Protein AF-A0A522QAK2-F1 (afdb_monomer)

pLDDT: mean 89.31, std 14.3, range [35.91, 98.06]

Foldseek 3Di:
DPADWDDDPNDIDGQDKDFDDDPNHGPDIDPPCPPVVCVVVVVVVVCVVPVPPPPDD

Mean predicted aligned error: 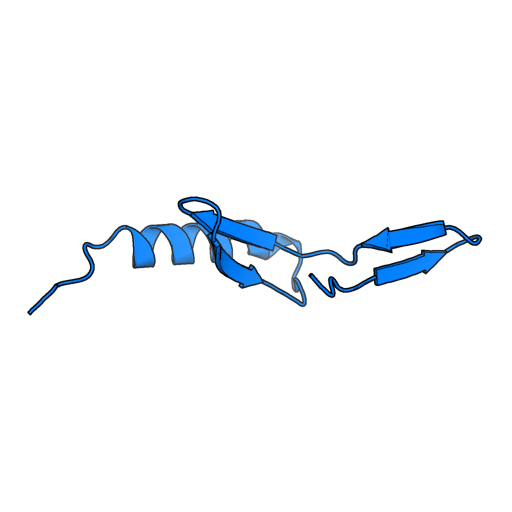5.38 Å

Solvent-accessible surface area (backbone atoms only — not comparable to full-atom values): 3846 Å² total; per-residue (Å²): 134,92,71,65,65,50,76,57,96,94,40,83,41,74,53,74,65,48,76,44,71,53,96,93,37,81,76,45,76,44,71,80,58,73,66,70,86,50,51,65,59,55,52,50,54,49,50,60,61,65,67,44,76,78,83,73,131

Structure (mmCIF, N/CA/C/O backbone):
data_AF-A0A522QAK2-F1
#
_entry.id   AF-A0A522QAK2-F1
#
loop_
_atom_site.group_PDB
_atom_site.id
_atom_site.type_symbol
_atom_site.label_atom_id
_atom_site.label_alt_id
_atom_site.label_comp_id
_atom_site.label_asym_id
_atom_site.label_entity_id
_atom_site.label_seq_id
_atom_site.pdbx_PDB_ins_code
_atom_site.Cartn_x
_atom_site.Cartn_y
_atom_site.Cartn_z
_atom_site.occupancy
_atom_site.B_iso_or_equiv
_atom_site.auth_seq_id
_atom_site.auth_comp_id
_atom_site.auth_asym_id
_atom_site.auth_atom_id
_atom_site.pdbx_PDB_model_num
ATOM 1 N N . LEU A 1 1 ? 7.654 11.770 2.472 1.00 82.81 1 LEU A N 1
ATOM 2 C CA . LEU A 1 1 ? 7.648 10.297 2.671 1.00 82.81 1 LEU A CA 1
ATOM 3 C C . LEU A 1 1 ? 8.487 9.668 1.566 1.00 82.81 1 LEU A C 1
ATOM 5 O O . LEU A 1 1 ? 8.421 10.167 0.454 1.00 82.81 1 LEU A O 1
ATOM 9 N N . ARG A 1 2 ? 9.276 8.626 1.851 1.00 88.62 2 ARG A N 1
ATOM 10 C CA . ARG A 1 2 ? 10.067 7.898 0.838 1.00 88.62 2 ARG A CA 1
ATOM 11 C C . ARG A 1 2 ? 9.276 6.673 0.371 1.00 88.62 2 ARG A C 1
ATOM 13 O O . ARG A 1 2 ? 9.503 5.573 0.863 1.00 88.62 2 ARG A O 1
ATOM 20 N N . LEU A 1 3 ? 8.252 6.900 -0.452 1.00 94.44 3 LEU A N 1
ATOM 21 C CA . LEU A 1 3 ? 7.365 5.830 -0.916 1.00 94.44 3 LEU A CA 1
ATOM 22 C C . LEU A 1 3 ? 8.064 4.960 -1.971 1.00 94.44 3 LEU A C 1
ATOM 24 O O . LEU A 1 3 ? 8.897 5.470 -2.716 1.00 94.44 3 LEU A O 1
ATOM 28 N N . PRO A 1 4 ? 7.749 3.656 -2.038 1.00 95.56 4 PRO A N 1
ATOM 29 C CA . PRO A 1 4 ? 8.352 2.759 -3.009 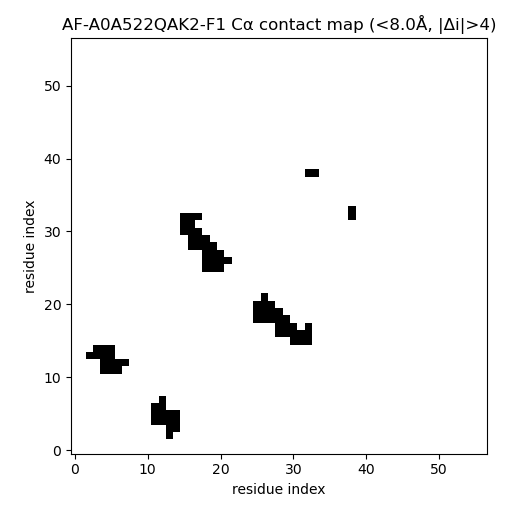1.00 95.56 4 PRO A CA 1
ATOM 30 C C . PRO A 1 4 ? 7.907 3.113 -4.432 1.00 95.56 4 PRO A C 1
ATOM 32 O O . PRO A 1 4 ? 6.719 3.039 -4.753 1.00 95.56 4 PRO A O 1
ATOM 35 N N . THR A 1 5 ? 8.873 3.438 -5.288 1.00 97.06 5 THR A N 1
ATOM 36 C CA . THR A 1 5 ? 8.665 3.735 -6.708 1.00 97.06 5 THR A CA 1
ATOM 37 C C . THR A 1 5 ? 9.398 2.746 -7.617 1.00 97.06 5 THR A C 1
ATOM 39 O O . THR A 1 5 ? 10.208 1.927 -7.162 1.00 97.06 5 THR A O 1
ATOM 42 N N . PHE A 1 6 ? 9.048 2.757 -8.899 1.00 96.75 6 PHE A N 1
ATOM 43 C CA . PHE A 1 6 ? 9.753 2.083 -9.988 1.00 96.75 6 PHE A CA 1
ATOM 44 C C . PHE A 1 6 ? 9.606 2.901 -11.278 1.00 96.75 6 PHE A C 1
ATOM 46 O O . PHE A 1 6 ? 8.715 3.744 -11.370 1.00 96.75 6 PHE A O 1
ATOM 53 N N . THR A 1 7 ? 10.468 2.651 -12.264 1.00 98.06 7 THR A N 1
ATOM 54 C CA . THR A 1 7 ? 10.481 3.390 -13.534 1.00 98.06 7 THR A CA 1
ATOM 55 C C . THR A 1 7 ? 10.073 2.487 -14.693 1.00 98.06 7 THR A C 1
ATOM 57 O O . THR A 1 7 ? 10.589 1.376 -14.809 1.00 98.06 7 THR A O 1
ATOM 60 N N . VAL A 1 8 ? 9.182 2.974 -15.561 1.00 97.94 8 VAL A N 1
ATOM 61 C CA . VAL A 1 8 ? 8.831 2.366 -16.860 1.00 97.94 8 VAL A CA 1
ATOM 62 C C . VAL A 1 8 ? 8.724 3.489 -17.881 1.00 97.94 8 VAL A C 1
ATOM 64 O O . VAL A 1 8 ? 8.095 4.498 -17.585 1.00 97.94 8 VAL A O 1
ATOM 67 N N . ASP A 1 9 ? 9.360 3.345 -19.045 1.00 96.88 9 ASP A N 1
ATOM 68 C CA . ASP A 1 9 ? 9.341 4.345 -20.126 1.00 96.88 9 ASP A CA 1
ATOM 69 C C . ASP A 1 9 ? 9.620 5.783 -19.643 1.00 96.88 9 ASP A C 1
ATOM 71 O O . ASP A 1 9 ? 8.896 6.724 -19.952 1.00 96.88 9 ASP A O 1
ATOM 75 N N . ALA A 1 10 ? 10.670 5.941 -18.825 1.00 96.00 10 ALA A N 1
ATOM 76 C CA . ALA A 1 10 ? 11.071 7.201 -18.180 1.00 96.00 10 ALA A CA 1
ATOM 77 C C . ALA A 1 10 ? 10.029 7.840 -17.230 1.00 96.00 10 ALA A C 1
ATOM 79 O O . ALA A 1 10 ? 10.268 8.925 -16.702 1.00 96.00 10 ALA A O 1
ATOM 80 N N . MET A 1 11 ? 8.916 7.163 -16.942 1.00 97.81 11 MET A N 1
ATOM 81 C CA . MET A 1 11 ? 7.921 7.580 -15.955 1.00 97.81 11 MET A CA 1
ATOM 82 C C . MET A 1 11 ? 8.201 6.932 -14.597 1.00 97.81 11 MET A C 1
ATOM 84 O O . MET A 1 11 ? 8.375 5.717 -14.500 1.00 97.81 11 MET A O 1
ATOM 88 N N . GLU A 1 12 ? 8.211 7.737 -13.535 1.00 97.12 12 GLU A N 1
ATOM 89 C CA . GLU A 1 12 ? 8.268 7.248 -12.157 1.00 97.12 12 GLU A CA 1
ATOM 90 C C . GLU A 1 12 ? 6.854 6.944 -11.642 1.00 97.12 12 GLU A C 1
ATOM 92 O O . GLU A 1 12 ? 5.973 7.803 -11.629 1.00 97.12 12 GLU A O 1
ATOM 97 N N . LEU A 1 13 ? 6.642 5.704 -11.210 1.00 97.25 13 LEU A N 1
ATOM 98 C CA . LEU A 1 13 ? 5.365 5.189 -10.731 1.00 97.25 13 LEU A CA 1
ATOM 99 C C . LEU A 1 13 ? 5.497 4.652 -9.310 1.00 97.25 13 LEU A C 1
ATOM 101 O O . LE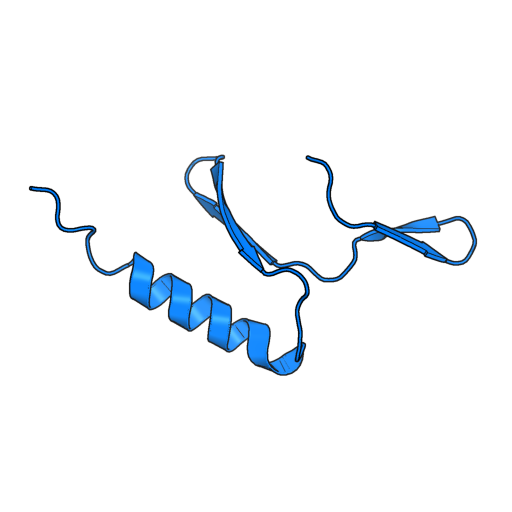U A 1 13 ? 6.534 4.113 -8.923 1.00 97.25 13 LEU A O 1
ATOM 105 N N . PHE A 1 14 ? 4.416 4.711 -8.534 1.00 96.25 14 PHE A N 1
ATOM 106 C CA . PHE A 1 14 ? 4.363 4.029 -7.244 1.00 96.25 14 PHE A CA 1
ATOM 107 C C . PHE A 1 14 ? 4.186 2.523 -7.421 1.00 96.25 14 PHE A C 1
ATOM 109 O O . PHE A 1 14 ? 3.346 2.061 -8.195 1.00 96.25 14 PHE A O 1
ATOM 116 N N . LYS A 1 15 ? 4.918 1.740 -6.626 1.00 94.38 15 LYS A N 1
ATOM 117 C CA . LYS A 1 15 ? 4.587 0.324 -6.435 1.00 94.38 15 LYS A CA 1
ATOM 118 C C . LYS A 1 15 ? 3.263 0.214 -5.675 1.00 94.38 15 LYS A C 1
ATOM 120 O O . LYS A 1 15 ? 2.910 1.099 -4.897 1.00 94.38 15 LYS A O 1
ATOM 125 N N . ARG A 1 16 ? 2.541 -0.898 -5.847 1.00 95.25 16 ARG A N 1
ATOM 126 C CA . ARG A 1 16 ? 1.292 -1.139 -5.109 1.00 95.25 16 ARG A CA 1
ATOM 127 C C . ARG A 1 16 ? 1.555 -1.121 -3.600 1.00 95.25 16 ARG A C 1
ATOM 129 O O . ARG A 1 16 ? 2.352 -1.909 -3.091 1.00 95.25 16 ARG A O 1
ATOM 136 N N . LEU A 1 17 ? 0.862 -0.228 -2.906 1.00 95.06 17 LEU A N 1
ATOM 137 C CA . LEU A 1 17 ? 0.949 -0.005 -1.468 1.00 95.06 17 LEU A CA 1
ATOM 1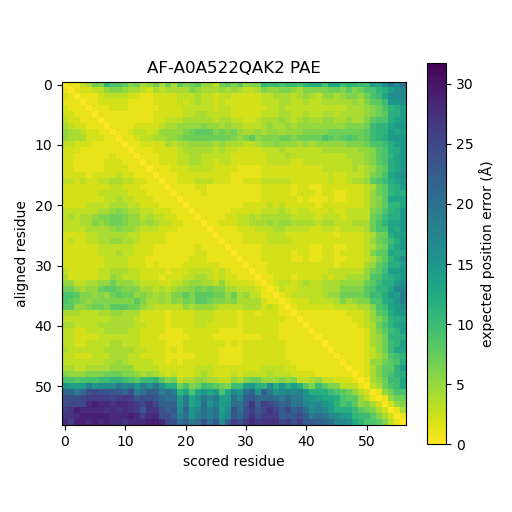38 C C . LEU A 1 17 ? -0.429 0.402 -0.942 1.00 95.06 17 LEU A C 1
ATOM 140 O O . LEU A 1 17 ? -1.192 1.042 -1.664 1.00 95.06 17 LEU A O 1
ATOM 144 N N . THR A 1 18 ? -0.718 0.078 0.316 1.00 96.44 18 THR A N 1
ATOM 145 C CA . THR A 1 18 ? -1.927 0.555 1.004 1.00 96.44 18 THR A CA 1
ATOM 146 C C . THR A 1 18 ? -1.530 1.267 2.288 1.00 96.44 18 THR A C 1
ATOM 148 O O . THR A 1 18 ? -0.791 0.718 3.107 1.00 96.44 18 THR A O 1
ATOM 151 N N . LEU A 1 19 ? -2.006 2.500 2.466 1.00 96.25 19 LEU A N 1
ATOM 152 C CA . LEU A 1 19 ? -1.782 3.306 3.666 1.00 96.25 19 LEU A CA 1
ATOM 153 C C . LEU A 1 19 ? -3.111 3.500 4.385 1.00 96.25 19 LEU A C 1
ATOM 155 O O . LEU A 1 19 ? -4.078 3.946 3.775 1.00 96.25 19 LEU A O 1
ATOM 159 N N . ILE A 1 20 ? -3.142 3.231 5.687 1.00 95.81 20 ILE A N 1
ATOM 160 C CA . ILE A 1 20 ? -4.257 3.639 6.542 1.00 95.81 20 ILE A CA 1
ATOM 161 C C . ILE A 1 20 ? -3.832 4.901 7.281 1.00 95.81 20 ILE A C 1
ATOM 163 O O . ILE A 1 20 ? -2.829 4.893 7.999 1.00 95.81 20 ILE A O 1
ATOM 167 N N . VAL A 1 21 ? -4.587 5.985 7.100 1.00 95.19 21 VAL A N 1
ATOM 168 C CA . VAL A 1 21 ? -4.294 7.307 7.667 1.00 95.19 21 VAL A CA 1
ATOM 169 C C . VAL A 1 21 ? -5.402 7.705 8.636 1.00 95.19 21 VAL A C 1
ATOM 171 O O . VAL A 1 21 ? -6.580 7.641 8.298 1.00 95.19 21 VAL A O 1
ATOM 174 N N . LYS A 1 22 ? -5.022 8.136 9.841 1.00 93.44 22 LYS A N 1
ATOM 175 C CA . LYS A 1 22 ? -5.928 8.639 10.880 1.00 93.44 22 LYS A CA 1
ATOM 176 C C . LYS A 1 22 ? -5.424 9.980 11.387 1.00 93.44 22 LYS A C 1
ATOM 178 O O . LYS A 1 22 ? -4.262 10.082 11.773 1.00 93.44 22 LYS A O 1
ATOM 183 N N . ASN A 1 23 ? -6.283 10.998 11.397 1.00 94.56 23 ASN A N 1
ATOM 184 C CA . ASN A 1 23 ? -5.958 12.345 11.889 1.00 94.56 23 ASN A CA 1
ATOM 185 C C . ASN A 1 23 ? -4.639 12.893 11.302 1.00 94.56 23 ASN A C 1
ATOM 187 O O . ASN A 1 23 ? -3.768 13.366 12.027 1.00 94.56 23 ASN A O 1
ATOM 191 N N . GLY A 1 24 ? 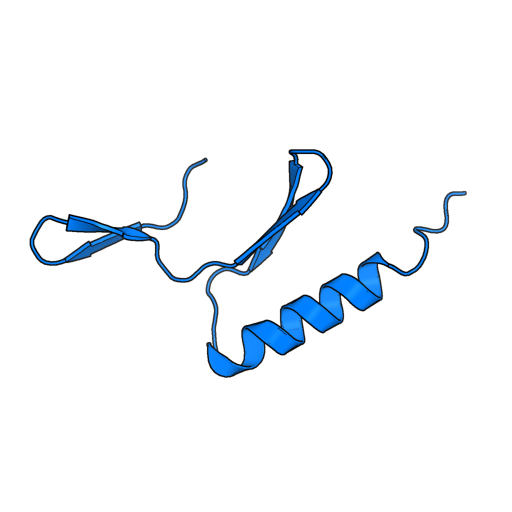-4.449 12.737 9.987 1.00 93.44 24 GLY A N 1
ATOM 192 C CA . GLY A 1 24 ? -3.239 13.186 9.285 1.00 93.44 24 GLY A CA 1
ATOM 193 C C . GLY A 1 24 ? -1.971 12.360 9.551 1.00 93.44 24 GLY A C 1
ATOM 194 O O . GLY A 1 24 ? -0.902 12.726 9.068 1.00 93.44 24 GLY A O 1
ATOM 195 N N . ARG A 1 25 ? -2.051 11.242 10.289 1.00 94.44 25 ARG A N 1
ATOM 196 C CA . ARG A 1 25 ? -0.916 10.348 10.577 1.00 94.44 25 ARG A CA 1
ATOM 197 C C . ARG A 1 25 ? -1.115 8.982 9.932 1.00 94.44 25 ARG A C 1
ATOM 199 O O . ARG A 1 25 ? -2.192 8.399 10.019 1.00 94.44 25 ARG A O 1
ATOM 206 N N . ILE A 1 26 ? -0.060 8.443 9.324 1.00 94.75 26 ILE A N 1
ATOM 207 C CA . ILE A 1 26 ? -0.058 7.063 8.825 1.00 94.75 26 ILE A CA 1
ATOM 208 C C . ILE A 1 26 ? -0.087 6.121 10.032 1.00 94.75 26 ILE A C 1
ATOM 210 O O . ILE A 1 26 ? 0.857 6.083 10.817 1.00 94.75 26 ILE A O 1
ATOM 214 N N . ALA A 1 27 ? -1.181 5.381 10.175 1.00 95.06 27 ALA A N 1
ATOM 215 C CA . ALA A 1 27 ? -1.405 4.416 11.246 1.00 95.06 27 ALA A CA 1
ATOM 216 C C . ALA A 1 27 ? -0.928 3.006 10.865 1.00 95.06 27 ALA A C 1
ATOM 218 O O . ALA A 1 27 ? -0.483 2.249 11.727 1.00 95.06 27 ALA A O 1
ATOM 219 N N . LYS A 1 28 ? -0.995 2.649 9.576 1.00 95.31 28 LYS A N 1
ATOM 220 C CA . LYS A 1 28 ? -0.527 1.358 9.058 1.00 95.31 28 LYS A CA 1
ATOM 221 C C . LYS A 1 28 ? -0.103 1.479 7.600 1.00 95.31 28 LYS A C 1
ATOM 223 O O . LYS A 1 28 ? -0.693 2.234 6.832 1.00 95.31 28 LYS A O 1
ATOM 228 N N . VAL A 1 29 ? 0.903 0.693 7.231 1.00 95.31 29 VAL A N 1
ATOM 229 C CA . VAL A 1 29 ? 1.369 0.507 5.855 1.00 95.31 29 VAL A CA 1
ATOM 230 C C . VAL A 1 29 ? 1.294 -0.978 5.520 1.00 95.31 29 VAL A C 1
ATOM 232 O O . VAL A 1 29 ? 1.754 -1.807 6.309 1.00 95.31 29 VAL A O 1
ATOM 235 N N . PHE A 1 30 ? 0.738 -1.302 4.356 1.00 95.19 30 PHE A N 1
ATOM 236 C CA . PHE A 1 30 ? 0.847 -2.611 3.719 1.00 95.19 30 PHE A CA 1
ATOM 237 C C . PHE A 1 30 ? 1.753 -2.467 2.500 1.00 95.19 30 PHE A C 1
ATOM 239 O O . PHE A 1 30 ? 1.377 -1.848 1.502 1.00 95.19 30 PHE A O 1
ATOM 246 N N . TYR A 1 31 ? 2.969 -2.994 2.614 1.00 94.38 31 TYR A N 1
ATOM 247 C CA . TYR A 1 31 ? 3.939 -3.070 1.530 1.00 94.38 31 TYR A CA 1
ATOM 248 C C . TYR A 1 31 ? 4.996 -4.145 1.859 1.00 94.38 31 TYR A C 1
ATOM 250 O O . TYR A 1 31 ? 5.490 -4.151 2.989 1.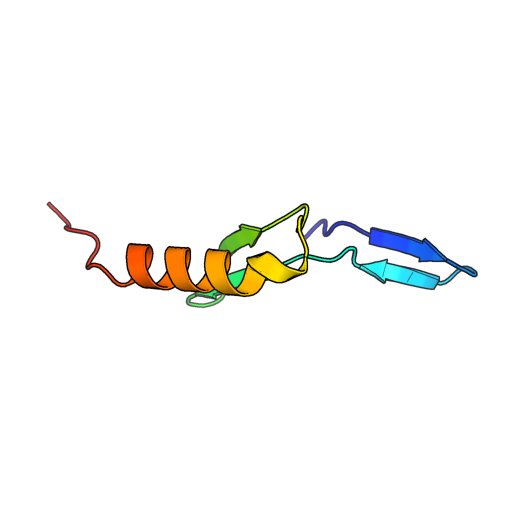00 94.38 31 TYR A O 1
ATOM 258 N N . PRO A 1 32 ? 5.380 -5.010 0.903 1.00 93.56 32 PRO A N 1
ATOM 259 C CA . PRO A 1 32 ? 4.773 -5.164 -0.419 1.00 93.56 32 PRO A CA 1
ATOM 260 C C . PRO A 1 32 ? 3.346 -5.718 -0.319 1.00 93.56 32 PRO A C 1
ATOM 262 O O . PRO A 1 32 ? 3.012 -6.446 0.611 1.00 93.56 32 PRO A O 1
ATOM 265 N N . VAL A 1 33 ? 2.488 -5.362 -1.272 1.00 94.38 33 VAL A N 1
ATOM 266 C CA . VAL A 1 33 ? 1.128 -5.910 -1.340 1.00 94.38 33 VAL A CA 1
ATOM 267 C C . VAL A 1 33 ? 1.153 -7.219 -2.133 1.00 94.38 33 VAL A C 1
ATOM 269 O O . VAL A 1 33 ? 1.205 -7.190 -3.364 1.00 94.38 33 VAL A O 1
ATOM 272 N N . PHE A 1 34 ? 1.124 -8.360 -1.436 1.00 87.06 34 PHE A N 1
ATOM 273 C CA . PHE A 1 34 ? 1.077 -9.693 -2.046 1.00 87.06 34 PHE A CA 1
ATOM 274 C C . PHE A 1 34 ? 0.412 -10.740 -1.121 1.00 87.06 34 PHE A C 1
ATOM 276 O O . PHE A 1 34 ? 0.744 -10.768 0.062 1.00 87.06 34 PHE A O 1
ATOM 283 N N . PRO A 1 35 ? -0.455 -11.635 -1.640 1.00 89.31 35 PRO A N 1
ATOM 284 C CA . PRO A 1 35 ? -1.031 -11.611 -2.984 1.00 89.31 35 PRO A CA 1
ATOM 285 C C . PRO A 1 35 ? -2.027 -10.448 -3.118 1.00 89.31 35 PRO A C 1
ATOM 287 O O . PRO A 1 35 ? -2.759 -10.108 -2.190 1.00 89.31 35 PRO A O 1
ATOM 290 N N . SER A 1 36 ? -2.029 -9.785 -4.275 1.00 84.75 36 SER A N 1
ATOM 291 C CA . SER A 1 36 ? -2.719 -8.496 -4.439 1.00 84.75 36 SER A CA 1
ATOM 292 C C . SER A 1 36 ? -4.243 -8.574 -4.301 1.00 84.75 36 SER A C 1
ATOM 294 O O . SER A 1 36 ? -4.866 -7.569 -3.958 1.00 84.75 36 SER A O 1
ATOM 296 N N . ASN A 1 37 ? -4.828 -9.754 -4.523 1.00 91.56 37 ASN A N 1
ATOM 297 C CA . ASN A 1 37 ? -6.259 -10.025 -4.382 1.00 91.56 37 ASN A CA 1
ATOM 298 C C . ASN A 1 37 ? -6.727 -10.158 -2.923 1.00 91.56 37 ASN A C 1
ATOM 300 O O . ASN A 1 37 ? -7.909 -9.965 -2.675 1.00 91.56 37 ASN A O 1
ATOM 304 N N . ARG A 1 38 ? -5.831 -10.441 -1.966 1.00 92.38 38 ARG A N 1
ATOM 305 C CA . ARG A 1 38 ? -6.174 -10.565 -0.533 1.00 92.38 38 ARG A CA 1
ATOM 306 C C . ARG A 1 38 ? -6.050 -9.268 0.255 1.00 92.38 38 ARG A C 1
ATOM 308 O O . ARG A 1 38 ? -6.513 -9.184 1.384 1.00 92.38 38 ARG A O 1
ATOM 315 N N . ASN A 1 39 ? -5.451 -8.232 -0.328 1.00 95.19 39 ASN A N 1
ATOM 316 C CA . ASN A 1 39 ? -5.128 -7.031 0.436 1.00 95.19 39 ASN A CA 1
ATOM 317 C C . ASN A 1 39 ? -6.358 -6.296 0.986 1.00 95.19 39 ASN A C 1
ATOM 319 O O . ASN A 1 39 ? -6.258 -5.662 2.030 1.00 95.19 39 ASN A O 1
ATOM 323 N N . ALA A 1 40 ? -7.506 -6.390 0.310 1.00 94.81 40 ALA A N 1
ATOM 324 C CA . ALA A 1 40 ? -8.758 -5.854 0.834 1.00 94.81 40 ALA A CA 1
ATOM 325 C C . ALA A 1 40 ? -9.155 -6.545 2.151 1.00 94.81 40 ALA A C 1
ATOM 327 O O . ALA A 1 40 ? -9.469 -5.860 3.123 1.00 94.81 40 ALA A O 1
ATOM 328 N N . ASP A 1 41 ? -9.050 -7.874 2.212 1.00 96.44 41 ASP A N 1
ATOM 329 C CA . ASP A 1 41 ? -9.356 -8.653 3.414 1.00 96.44 41 ASP A CA 1
ATOM 330 C C . ASP A 1 41 ? -8.386 -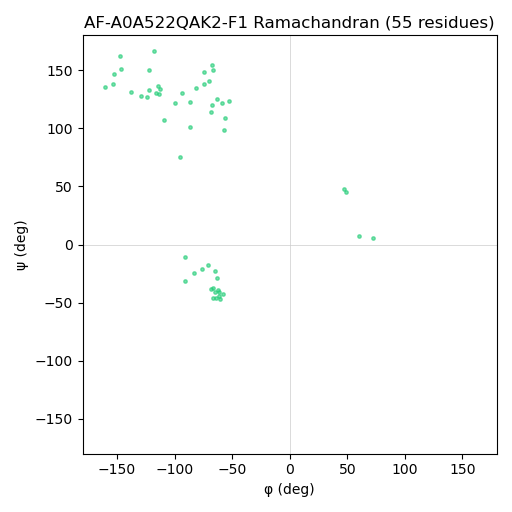8.318 4.555 1.00 96.44 41 ASP A C 1
ATOM 332 O O . ASP A 1 41 ? -8.814 -8.128 5.693 1.00 96.44 41 ASP A O 1
ATOM 336 N N . ASP A 1 42 ? -7.093 -8.149 4.256 1.00 95.12 42 ASP A N 1
ATOM 337 C CA . ASP A 1 42 ? -6.084 -7.752 5.251 1.00 95.12 42 ASP A CA 1
ATOM 338 C C . ASP A 1 42 ? -6.370 -6.362 5.844 1.00 95.12 42 ASP A C 1
ATOM 340 O O . ASP A 1 42 ? -6.180 -6.124 7.043 1.00 95.12 42 ASP A O 1
ATOM 344 N N . VAL A 1 43 ? -6.833 -5.428 5.007 1.00 95.56 43 VAL A N 1
ATOM 345 C CA . VAL A 1 43 ? -7.228 -4.080 5.434 1.00 95.56 43 VAL A CA 1
ATOM 346 C C . VAL A 1 43 ? -8.465 -4.145 6.322 1.00 95.56 43 VAL A C 1
ATOM 348 O O . VAL A 1 43 ? -8.466 -3.530 7.389 1.00 95.56 43 VAL A O 1
ATOM 351 N N . LEU A 1 44 ? -9.489 -4.910 5.932 1.00 96.06 44 LEU A N 1
ATOM 352 C CA . LEU A 1 44 ? -10.693 -5.106 6.743 1.00 96.06 44 LEU A CA 1
ATOM 353 C C . LEU A 1 44 ? -10.355 -5.747 8.091 1.00 96.06 44 LEU A C 1
ATOM 355 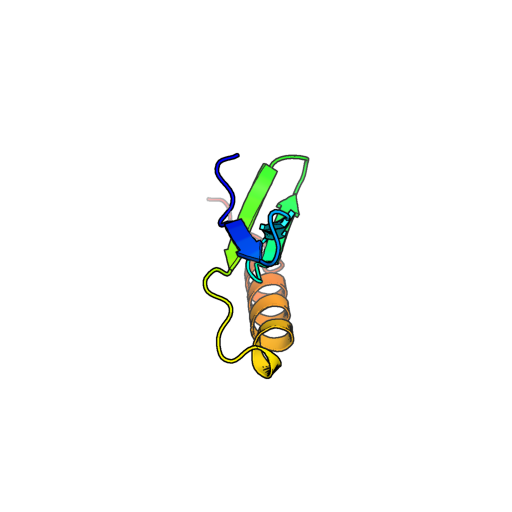O O . LEU A 1 44 ? -10.773 -5.242 9.132 1.00 96.06 44 LEU A O 1
ATOM 359 N N . ALA A 1 45 ? -9.540 -6.802 8.095 1.00 96.00 45 ALA A N 1
ATOM 360 C CA . ALA A 1 45 ? -9.091 -7.461 9.316 1.00 96.00 45 ALA A CA 1
ATOM 361 C C . ALA A 1 45 ? -8.356 -6.488 10.252 1.00 96.00 45 ALA A C 1
ATOM 363 O O . ALA A 1 45 ? -8.619 -6.471 11.458 1.00 96.00 45 ALA A O 1
ATOM 364 N N . TRP A 1 46 ? -7.481 -5.635 9.706 1.00 95.38 46 TRP A N 1
ATOM 365 C CA . TRP A 1 46 ? -6.804 -4.606 10.492 1.00 95.38 46 TRP A CA 1
ATOM 366 C C . TRP A 1 46 ? -7.788 -3.578 11.054 1.00 95.38 46 TRP A C 1
ATOM 368 O O . TRP A 1 46 ? -7.723 -3.281 12.245 1.00 95.38 46 TRP A O 1
ATOM 378 N N . LEU A 1 47 ? -8.723 -3.078 10.239 1.00 94.81 47 LEU A N 1
ATOM 379 C CA . LEU A 1 47 ? -9.731 -2.107 10.675 1.00 94.81 47 LEU A CA 1
ATOM 380 C C . LEU A 1 47 ? -10.624 -2.680 11.782 1.00 94.81 47 LEU A C 1
ATOM 382 O O . LEU A 1 47 ? -10.886 -1.991 12.762 1.00 94.81 47 LEU A O 1
ATOM 386 N N . HIS A 1 48 ? -11.038 -3.944 11.686 1.00 95.44 48 HIS A N 1
ATOM 387 C CA . HIS A 1 48 ? -11.807 -4.610 12.741 1.00 95.44 48 HIS A CA 1
ATOM 388 C C . HIS A 1 48 ? -11.000 -4.815 14.030 1.00 95.44 48 HIS A C 1
ATOM 390 O O . HIS A 1 48 ? -11.545 -4.698 15.130 1.00 95.44 48 HIS A O 1
ATOM 396 N N . ALA A 1 49 ? -9.706 -5.128 13.919 1.00 92.56 49 ALA A N 1
ATOM 397 C CA . ALA A 1 49 ? -8.831 -5.272 15.079 1.00 92.56 49 ALA A CA 1
ATOM 398 C C . ALA A 1 49 ? -8.574 -3.931 15.781 1.00 92.56 49 ALA A C 1
ATOM 400 O O . ALA A 1 49 ? -8.539 -3.884 17.007 1.00 92.56 49 ALA A O 1
ATOM 401 N N . ASP A 1 50 ? -8.423 -2.854 15.017 1.00 87.62 50 ASP A N 1
ATOM 402 C CA . ASP A 1 50 ? -8.158 -1.510 15.532 1.00 87.62 50 ASP A CA 1
ATOM 403 C C . ASP A 1 50 ? -9.436 -0.765 15.985 1.00 87.62 50 ASP A C 1
ATOM 405 O O . ASP A 1 50 ? -9.357 0.087 16.869 1.00 87.62 50 ASP A O 1
ATOM 409 N N . ALA A 1 51 ? -10.615 -1.121 15.459 1.00 73.81 51 ALA A N 1
ATOM 410 C CA . ALA A 1 51 ? -11.910 -0.625 15.935 1.00 73.81 51 ALA A CA 1
ATOM 411 C C . ALA A 1 51 ? -12.305 -1.185 17.311 1.00 73.81 51 ALA A C 1
ATOM 413 O O . ALA A 1 51 ? -13.169 -0.610 17.978 1.00 73.81 51 ALA A O 1
ATOM 414 N N . ARG A 1 52 ? -11.680 -2.283 17.768 1.00 62.56 52 ARG A N 1
ATOM 415 C CA . ARG A 1 52 ? -11.794 -2.673 19.177 1.00 62.56 52 ARG A CA 1
ATOM 416 C C . ARG A 1 52 ? -11.172 -1.554 20.011 1.00 62.56 52 ARG A C 1
ATOM 418 O O . ARG A 1 52 ? -10.024 -1.196 19.744 1.00 62.56 52 ARG A O 1
ATOM 425 N N . PRO A 1 53 ? -11.904 -0.985 20.989 1.00 55.28 53 PRO A N 1
ATOM 426 C CA . PRO A 1 53 ? -11.387 0.110 21.786 1.00 55.28 53 PRO A CA 1
ATOM 427 C C . PRO A 1 53 ? -10.044 -0.325 22.348 1.00 55.28 53 PRO A C 1
ATOM 429 O O . PRO A 1 53 ? -9.929 -1.383 22.971 1.00 55.28 53 PRO A O 1
ATOM 432 N N . ARG A 1 54 ? -9.018 0.475 22.060 1.00 59.09 54 ARG A N 1
ATOM 433 C CA . ARG A 1 54 ? -7.716 0.356 22.695 1.00 59.09 54 ARG A CA 1
ATOM 434 C C . ARG A 1 54 ? -8.006 0.497 24.186 1.00 59.09 54 ARG A C 1
ATOM 436 O O . ARG A 1 54 ? -8.271 1.610 24.628 1.00 59.09 54 ARG A O 1
ATOM 443 N N . GLN A 1 55 ? -8.099 -0.621 24.909 1.00 46.22 55 GLN A N 1
ATOM 444 C CA . GLN A 1 55 ? -8.296 -0.607 26.352 1.00 46.22 55 GLN A CA 1
ATOM 445 C C . GLN A 1 55 ? -7.148 0.229 26.912 1.00 46.22 55 GLN A C 1
ATOM 447 O O . GLN A 1 55 ? -5.981 -0.144 26.788 1.00 46.22 55 GLN A O 1
ATOM 452 N N . ALA A 1 56 ? -7.486 1.424 27.379 1.00 35.91 56 ALA A N 1
ATOM 453 C CA . ALA A 1 56 ? -6.572 2.268 28.114 1.00 35.91 56 ALA A CA 1
ATOM 454 C C . ALA A 1 5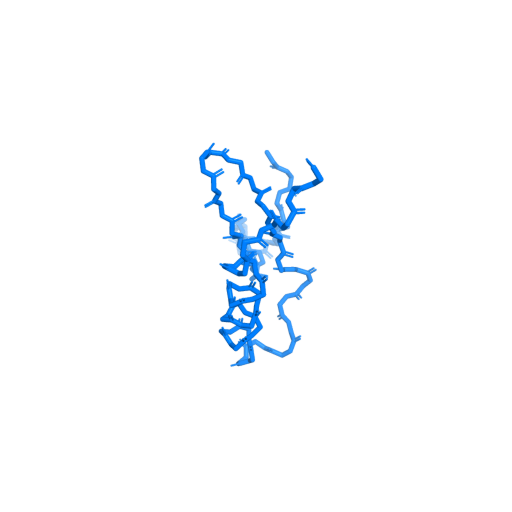6 ? -6.581 1.770 29.569 1.00 35.91 56 ALA A C 1
ATOM 456 O O . ALA A 1 56 ? -7.672 1.471 30.065 1.00 35.91 56 ALA A O 1
ATOM 457 N N . PRO A 1 57 ? -5.415 1.619 30.220 1.00 42.84 57 PRO A N 1
ATOM 458 C CA . PRO A 1 57 ? -5.357 1.518 31.674 1.00 42.84 57 PRO A CA 1
ATOM 459 C C . PRO A 1 57 ? -5.843 2.812 32.339 1.00 42.84 57 PRO A C 1
ATOM 461 O O . PRO A 1 57 ? -5.716 3.890 31.708 1.00 42.84 57 PRO A O 1
#

Radius of gyration: 14.67 Å; Cα contacts (8 Å, |Δi|>4): 41; chains: 1; bounding box: 23×25×52 Å

Nearest PDB structures (foldseek):
  5l3x-assembly1_B  TM=5.052E-01  e=7.153E+00  Homo sapiens

Sequence (57 aa):
LRLPTFTVDAMELFKRLTLIVKNGRIAKVFYPVFPSNRNADDVLAWLHADARPRQAP

Secondary structure (DSSP, 8-state):
----EEEETTEEEEPS-EEEEETTEEEEEE-S--STTTHHHHHHHHHHHHHS-----